Protein AF-A0A0F9L3Y3-F1 (afdb_monomer)

Mean predicted aligned error: 7.27 Å

Secondary structure (DSSP, 8-state):
-----EEE-TTT--EEESSTTTEEE-TTSGGGEEEEEHHHHHHHHHHHHHH-HHHHHHHHHHHHHH-HHHHHHHHHHHHHHHTT------HHHHHHHHHSPPTTT--S---SEEESSTTS-S-GGGEEE--HHHHHHHTTS-HHHHHHHHHHHHHHHHHTTTS---------

Foldseek 3Di:
DDDFDWAQAPPPRDIDGPDVQWFPAQCPDDVRTDSHTPVVVVVVVVVVCVVCVPVVVVVVVVCCVVCVLVVVLVVLVVVCVVVVADDPDDSVLVVVQQQPAAPQPRNRGLNDWAFQDPVHHPDSVRTHSHHPVLNVQCPNPHNVVSVVVSVVVVVVVVVVVVPDDPPPPPDD

Nearest PDB structures (foldseek):
  3ldy-assembly1_A  TM=4.778E-01  e=3.785E-04  Aquipseudomonas alcaligenes
  4kc9-assembly1_A  TM=1.463E-01  e=2.864E+00  Homo sapiens

Structure (mmCIF, N/CA/C/O backbone):
data_AF-A0A0F9L3Y3-F1
#
_entry.id   AF-A0A0F9L3Y3-F1
#
loop_
_atom_site.group_PDB
_atom_site.id
_atom_site.type_symbol
_atom_site.label_atom_id
_atom_site.label_alt_id
_atom_site.label_comp_id
_atom_site.label_asym_id
_atom_site.label_entity_id
_atom_site.label_seq_id
_atom_site.pdbx_PDB_ins_code
_atom_site.Cartn_x
_atom_site.Cartn_y
_atom_site.Cartn_z
_atom_site.occupancy
_atom_site.B_iso_or_equiv
_atom_site.auth_seq_id
_atom_site.auth_comp_id
_atom_site.auth_asym_id
_atom_site.auth_atom_id
_atom_site.pdbx_PDB_model_num
ATOM 1 N N . MET A 1 1 ? 6.472 -8.543 -50.561 1.00 49.50 1 MET A N 1
ATOM 2 C CA . MET A 1 1 ? 6.814 -8.784 -49.138 1.00 49.50 1 MET A CA 1
ATOM 3 C C . MET A 1 1 ? 7.708 -7.651 -48.642 1.00 49.50 1 MET A C 1
ATOM 5 O O . MET A 1 1 ? 8.741 -7.413 -49.253 1.00 49.50 1 MET A O 1
ATOM 9 N N . SER A 1 2 ? 7.311 -6.908 -47.602 1.00 62.78 2 SER A N 1
ATOM 10 C CA . SER A 1 2 ? 8.123 -5.799 -47.067 1.00 62.78 2 SER A CA 1
ATOM 11 C C . SER A 1 2 ? 9.442 -6.330 -46.489 1.00 62.78 2 SER A C 1
ATOM 13 O O . SER A 1 2 ? 9.427 -7.206 -45.620 1.00 62.78 2 SER A O 1
ATOM 15 N N . LYS A 1 3 ? 10.588 -5.838 -46.982 1.00 71.00 3 LYS A N 1
ATOM 16 C CA . LYS A 1 3 ? 11.909 -6.180 -46.431 1.00 71.00 3 LYS A CA 1
ATOM 17 C C . LYS A 1 3 ? 11.981 -5.671 -44.992 1.00 71.00 3 LYS A C 1
ATOM 19 O O . LYS A 1 3 ? 12.081 -4.471 -44.746 1.00 71.00 3 LYS A O 1
ATOM 24 N N . LYS A 1 4 ? 11.950 -6.593 -44.030 1.00 82.31 4 LYS A N 1
ATOM 25 C CA . LYS A 1 4 ? 12.140 -6.275 -42.613 1.00 82.31 4 LYS A CA 1
ATOM 26 C C . LYS A 1 4 ? 13.536 -5.694 -42.397 1.00 82.31 4 LYS A C 1
ATOM 28 O O . LYS A 1 4 ? 14.537 -6.347 -42.686 1.00 82.31 4 LYS A O 1
ATOM 33 N N . ILE A 1 5 ? 13.603 -4.479 -41.860 1.00 91.06 5 ILE A N 1
ATOM 34 C CA . ILE A 1 5 ? 14.868 -3.832 -41.500 1.00 91.06 5 ILE A CA 1
ATOM 35 C C . ILE A 1 5 ? 15.505 -4.620 -40.346 1.00 91.06 5 ILE A C 1
ATOM 37 O O . ILE A 1 5 ? 14.829 -4.989 -39.383 1.00 91.06 5 ILE A O 1
ATOM 41 N N . THR A 1 6 ? 16.809 -4.887 -40.420 1.00 94.88 6 THR A N 1
ATOM 42 C CA . THR A 1 6 ? 17.548 -5.645 -39.398 1.00 94.88 6 THR A CA 1
ATOM 43 C C . THR A 1 6 ? 18.721 -4.846 -38.837 1.00 94.88 6 THR A C 1
ATOM 45 O O . THR A 1 6 ? 19.159 -3.846 -39.407 1.00 94.88 6 THR A O 1
ATOM 48 N N . ARG A 1 7 ? 19.220 -5.259 -37.668 1.00 94.00 7 ARG A N 1
ATOM 49 C CA . ARG A 1 7 ? 20.398 -4.669 -37.023 1.00 94.00 7 ARG A CA 1
ATOM 50 C C . ARG A 1 7 ? 21.211 -5.731 -36.292 1.00 94.00 7 ARG A C 1
ATOM 52 O O . ARG A 1 7 ? 20.662 -6.550 -35.553 1.00 94.00 7 ARG A O 1
ATOM 59 N N . LYS A 1 8 ? 22.537 -5.661 -36.428 1.00 96.94 8 LYS A N 1
ATOM 60 C CA . LYS A 1 8 ? 23.486 -6.422 -35.606 1.00 96.94 8 LYS A CA 1
ATOM 61 C C . LYS A 1 8 ? 23.581 -5.797 -34.215 1.00 96.94 8 LYS A C 1
ATOM 63 O O . LYS A 1 8 ? 23.936 -4.630 -34.076 1.00 96.94 8 LYS A O 1
ATOM 68 N N . CYS A 1 9 ? 23.264 -6.564 -33.176 1.00 97.25 9 CYS A N 1
ATOM 69 C CA . CYS A 1 9 ? 23.408 -6.112 -31.794 1.00 97.25 9 CYS A CA 1
ATOM 70 C C . CYS A 1 9 ? 24.878 -5.784 -31.485 1.00 97.25 9 CYS A C 1
ATOM 72 O O . CYS A 1 9 ? 25.740 -6.654 -31.612 1.00 97.25 9 CYS A O 1
ATOM 74 N N . SER A 1 10 ? 25.171 -4.578 -30.991 1.00 96.56 10 SER A N 1
ATOM 75 C CA . SER A 1 10 ? 26.551 -4.163 -30.687 1.00 96.56 10 SER A CA 1
ATOM 76 C C . SER A 1 10 ? 27.231 -4.988 -29.584 1.00 96.56 10 SER A C 1
ATOM 78 O O . SER A 1 10 ? 28.459 -5.023 -29.534 1.00 96.56 10 SER A O 1
ATOM 80 N N . ARG A 1 11 ? 26.457 -5.695 -28.744 1.00 96.25 11 ARG A N 1
ATOM 81 C CA . ARG A 1 11 ? 26.949 -6.548 -27.646 1.00 96.25 11 ARG A CA 1
ATOM 82 C C . ARG A 1 11 ? 27.101 -8.016 -28.038 1.00 96.25 11 ARG A C 1
ATOM 84 O O . ARG A 1 11 ? 28.217 -8.496 -28.134 1.00 96.25 11 ARG A O 1
ATOM 91 N N . CYS A 1 12 ? 25.996 -8.725 -28.284 1.00 97.12 12 CYS A N 1
ATOM 92 C CA . CYS A 1 12 ? 26.043 -10.159 -28.607 1.00 97.12 12 CYS A CA 1
ATOM 93 C C . CYS A 1 12 ? 26.344 -10.464 -30.077 1.00 97.12 12 CYS A C 1
ATOM 95 O O . CYS A 1 12 ? 26.390 -11.628 -30.441 1.00 97.12 12 CYS A O 1
ATOM 97 N N . LYS A 1 13 ? 26.478 -9.442 -30.931 1.00 97.44 13 LYS A N 1
ATOM 98 C CA . LYS A 1 13 ? 26.806 -9.569 -32.360 1.00 97.44 13 LYS A CA 1
ATOM 99 C C . LYS A 1 13 ? 25.793 -10.358 -33.212 1.00 97.44 13 LYS A C 1
ATOM 101 O O . LYS A 1 13 ? 26.009 -10.496 -34.407 1.00 97.44 13 LYS A O 1
ATOM 106 N N . ILE A 1 14 ? 24.655 -10.772 -32.650 1.00 97.50 14 ILE A N 1
ATOM 107 C CA . ILE A 1 14 ? 23.549 -11.425 -33.371 1.00 97.50 14 ILE A CA 1
ATOM 108 C C . ILE A 1 14 ? 22.720 -10.382 -34.140 1.00 97.50 14 ILE A C 1
ATOM 110 O O . ILE A 1 14 ? 22.376 -9.330 -33.583 1.00 97.50 14 ILE A O 1
ATOM 114 N N . VAL A 1 15 ? 22.372 -10.686 -35.395 1.00 97.25 15 VAL A N 1
ATOM 115 C CA . VAL A 1 15 ? 21.460 -9.892 -36.238 1.00 97.25 15 VAL A CA 1
ATOM 116 C C . VAL A 1 15 ? 20.010 -10.178 -35.850 1.00 97.25 15 VAL A C 1
ATOM 118 O O . VAL A 1 15 ? 19.616 -11.331 -35.705 1.00 97.25 15 VAL A O 1
ATOM 121 N N . LYS A 1 16 ? 19.216 -9.127 -35.633 1.00 95.94 16 LYS A N 1
ATOM 122 C CA . LYS A 1 16 ? 17.800 -9.224 -35.244 1.00 95.94 16 LYS A CA 1
ATOM 123 C C . LYS A 1 16 ? 16.963 -8.210 -36.014 1.00 95.94 16 LYS A C 1
ATOM 125 O O . LYS A 1 16 ? 17.473 -7.163 -36.408 1.00 95.94 16 LYS A O 1
ATOM 130 N N . GLU A 1 17 ? 15.673 -8.496 -36.168 1.00 96.38 17 GLU A N 1
ATOM 131 C CA . GLU A 1 17 ? 14.695 -7.545 -36.710 1.00 96.38 17 GLU A CA 1
ATOM 132 C C . GLU A 1 17 ? 14.691 -6.255 -35.876 1.00 96.38 17 GLU A C 1
ATOM 134 O O . GLU A 1 17 ? 14.622 -6.307 -34.640 1.00 96.38 17 GLU A O 1
ATOM 139 N N . LEU A 1 18 ? 14.783 -5.106 -36.549 1.00 94.94 18 LEU A N 1
ATOM 140 C CA . LEU A 1 18 ? 14.829 -3.786 -35.934 1.00 94.94 18 LEU A CA 1
ATOM 141 C C . LEU A 1 18 ? 13.420 -3.345 -35.525 1.00 94.94 18 LEU A C 1
ATOM 143 O O . LEU A 1 18 ? 12.757 -2.577 -36.212 1.00 94.94 18 LEU A O 1
ATOM 147 N N . CYS A 1 19 ? 12.958 -3.861 -34.389 1.00 94.44 19 CYS A N 1
ATOM 148 C CA . CYS A 1 19 ? 11.638 -3.560 -33.851 1.00 94.44 19 CYS A CA 1
ATOM 149 C C . CYS A 1 19 ? 11.644 -3.473 -32.320 1.00 94.44 19 CYS A C 1
ATOM 151 O O . CYS A 1 19 ? 12.571 -3.938 -31.643 1.00 94.44 19 CYS A O 1
ATOM 153 N N . ALA A 1 20 ? 10.554 -2.944 -31.758 1.00 94.31 20 ALA A N 1
ATOM 154 C CA . ALA A 1 20 ? 10.379 -2.791 -30.315 1.00 94.31 20 ALA A CA 1
ATOM 155 C C . ALA A 1 20 ? 10.399 -4.126 -29.549 1.00 94.31 20 ALA A C 1
ATOM 157 O O . ALA A 1 20 ? 10.624 -4.131 -28.340 1.00 94.31 20 ALA A O 1
ATOM 158 N N . LYS A 1 21 ? 10.206 -5.276 -30.210 1.00 95.50 21 LYS A N 1
ATOM 159 C CA . LYS A 1 21 ? 10.364 -6.592 -29.567 1.00 95.50 21 LYS A CA 1
ATOM 160 C C . LYS A 1 21 ? 11.834 -6.887 -29.240 1.00 95.50 21 LYS A C 1
ATOM 162 O O . LYS A 1 21 ? 12.132 -7.404 -28.165 1.00 95.50 21 LYS A O 1
ATOM 167 N N . ASN A 1 22 ? 12.757 -6.493 -30.119 1.00 96.75 22 ASN A N 1
ATOM 168 C CA . ASN A 1 22 ? 14.177 -6.838 -30.021 1.00 96.75 22 ASN A CA 1
ATOM 169 C C . ASN A 1 22 ? 15.054 -5.716 -29.462 1.00 96.75 22 ASN A C 1
ATOM 171 O O . ASN A 1 22 ? 16.048 -6.010 -28.792 1.00 96.75 22 ASN A O 1
ATOM 175 N N . PHE A 1 23 ? 14.700 -4.455 -29.702 1.00 97.06 23 PHE A N 1
ATOM 176 C CA . PHE A 1 23 ? 15.489 -3.279 -29.335 1.00 97.06 23 PHE A CA 1
ATOM 177 C C . PHE A 1 23 ? 14.643 -2.292 -28.526 1.00 97.06 23 PHE A C 1
ATOM 179 O O . PHE A 1 23 ? 13.429 -2.198 -28.700 1.00 97.06 23 PHE A O 1
ATOM 186 N N . SER A 1 24 ? 15.275 -1.577 -27.596 1.00 96.25 24 SER A N 1
ATOM 187 C CA . SER A 1 24 ? 14.616 -0.477 -26.885 1.00 96.25 24 SER A CA 1
ATOM 188 C C . SER A 1 24 ? 14.485 0.730 -27.807 1.00 96.25 24 SER A C 1
ATOM 190 O O . SER A 1 24 ? 15.399 0.994 -28.590 1.00 96.25 24 SER A O 1
ATOM 192 N N . GLN A 1 25 ? 13.366 1.446 -27.705 1.00 95.38 25 GLN A N 1
ATOM 193 C CA . GLN A 1 25 ? 13.177 2.710 -28.409 1.00 95.38 25 GLN A CA 1
ATOM 194 C C . GLN A 1 25 ? 14.138 3.760 -27.856 1.00 95.38 25 GLN A C 1
ATOM 196 O O . GLN A 1 25 ? 14.337 3.857 -26.646 1.00 95.38 25 GLN A O 1
ATOM 201 N N . ASP A 1 26 ? 14.734 4.517 -28.763 1.00 94.19 26 ASP A N 1
ATOM 202 C CA . ASP A 1 26 ? 15.650 5.610 -28.476 1.00 94.19 26 ASP A CA 1
ATOM 203 C C . ASP A 1 26 ? 15.520 6.629 -29.613 1.00 94.19 26 ASP A C 1
ATOM 205 O O . ASP A 1 26 ? 16.135 6.480 -30.671 1.00 94.19 26 ASP A O 1
ATOM 209 N N . LYS A 1 27 ? 14.636 7.616 -29.418 1.00 92.44 27 LYS A N 1
ATOM 210 C CA . LYS A 1 27 ? 14.246 8.586 -30.455 1.00 92.44 27 LYS A CA 1
ATOM 211 C C . LYS A 1 27 ? 15.420 9.446 -30.936 1.00 92.44 27 LYS A C 1
ATOM 213 O O . LYS A 1 27 ? 15.378 9.919 -32.062 1.00 92.44 27 LYS A O 1
ATOM 218 N N . GLY A 1 28 ? 16.460 9.606 -30.115 1.00 93.44 28 GLY A N 1
ATOM 219 C CA . GLY A 1 28 ? 17.662 10.360 -30.474 1.00 93.44 28 GLY A CA 1
ATOM 220 C C . GLY A 1 28 ? 18.628 9.592 -31.379 1.00 93.44 28 GLY A C 1
ATOM 221 O O . GLY A 1 28 ? 19.632 10.148 -31.811 1.00 93.44 28 GLY A O 1
ATOM 222 N N . ARG A 1 29 ? 18.370 8.309 -31.667 1.00 90.00 29 ARG A N 1
ATOM 223 C CA . ARG A 1 29 ? 19.248 7.479 -32.503 1.00 90.00 29 ARG A CA 1
ATOM 224 C C . ARG A 1 29 ? 18.704 7.272 -33.904 1.00 90.00 29 ARG A C 1
ATOM 226 O O . ARG A 1 29 ? 17.498 7.266 -34.141 1.00 90.00 29 ARG A O 1
ATOM 233 N N . LYS A 1 30 ? 19.617 6.941 -34.823 1.00 86.31 30 LYS A N 1
ATOM 234 C CA . LYS A 1 30 ? 19.280 6.489 -36.176 1.00 86.31 30 LYS A CA 1
ATOM 235 C C . LYS A 1 30 ? 18.277 5.328 -36.112 1.00 86.31 30 LYS A C 1
ATOM 237 O O . LYS A 1 30 ? 18.545 4.298 -35.475 1.00 86.31 30 LYS A O 1
ATOM 242 N N . PHE A 1 31 ? 17.144 5.501 -36.793 1.00 88.81 31 PHE A N 1
ATOM 243 C CA . PHE A 1 31 ? 15.986 4.595 -36.810 1.00 88.81 31 PHE A CA 1
ATOM 244 C C . PHE A 1 31 ? 15.210 4.466 -35.484 1.00 88.81 31 PHE A C 1
ATOM 246 O O . PHE A 1 31 ? 14.408 3.549 -35.351 1.00 88.81 31 PHE A O 1
ATOM 253 N N . GLY A 1 32 ? 15.433 5.332 -34.491 1.00 94.31 32 GLY A N 1
ATOM 254 C CA . GLY A 1 32 ? 14.624 5.368 -33.266 1.00 94.31 32 GLY A CA 1
ATOM 255 C C . GLY A 1 32 ? 14.835 4.192 -32.302 1.00 94.31 32 GLY A C 1
ATOM 256 O O . GLY A 1 32 ? 13.992 3.952 -31.436 1.00 94.31 32 GLY A O 1
ATOM 257 N N . PHE A 1 33 ? 15.930 3.436 -32.439 1.00 96.38 33 PHE A N 1
ATOM 258 C CA . PHE A 1 33 ? 16.219 2.248 -31.627 1.00 96.38 33 PHE A CA 1
ATOM 259 C 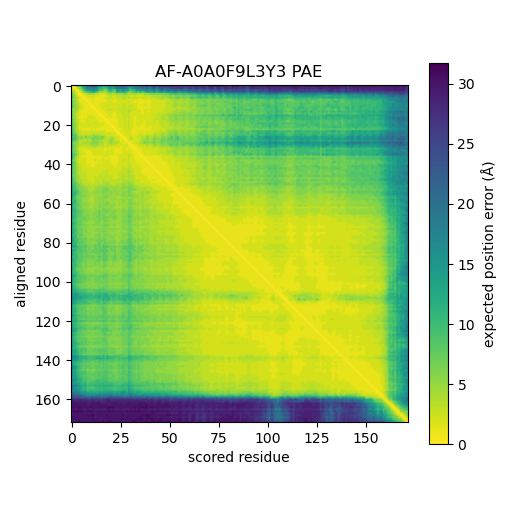C . PHE A 1 33 ? 17.668 2.211 -31.125 1.00 96.38 33 PHE A C 1
ATOM 261 O O . PHE A 1 33 ? 18.595 2.673 -31.797 1.00 96.38 33 PHE A O 1
ATOM 268 N N . ALA A 1 34 ? 17.882 1.560 -29.979 1.00 95.81 34 ALA A N 1
ATOM 269 C CA . ALA A 1 34 ? 19.200 1.291 -29.401 1.00 95.81 34 ALA A CA 1
ATOM 270 C C . ALA A 1 34 ? 20.081 0.376 -30.282 1.00 95.81 34 ALA A C 1
ATOM 272 O O . ALA A 1 34 ? 19.586 -0.434 -31.069 1.00 95.81 34 ALA A O 1
ATOM 273 N N . TYR A 1 35 ? 21.409 0.457 -30.129 1.00 95.75 35 TYR A N 1
ATOM 274 C CA . TYR A 1 35 ? 22.352 -0.389 -30.887 1.00 95.75 35 TYR A CA 1
ATOM 275 C C . TYR A 1 35 ? 22.476 -1.826 -30.358 1.00 95.75 35 TYR A C 1
ATOM 277 O O . TYR A 1 35 ? 22.900 -2.720 -31.089 1.00 95.75 35 TYR A O 1
ATOM 285 N N . TRP A 1 36 ? 22.096 -2.081 -29.104 1.00 96.88 36 TRP A N 1
ATOM 286 C CA . TRP A 1 36 ? 22.073 -3.424 -28.524 1.00 96.88 36 TRP A CA 1
ATOM 287 C C . TRP A 1 36 ? 20.648 -3.918 -28.284 1.00 96.88 36 TRP A C 1
ATOM 289 O O . TRP A 1 36 ? 19.713 -3.143 -28.085 1.00 96.88 36 TRP A O 1
ATOM 299 N N . CYS A 1 37 ? 20.482 -5.237 -28.27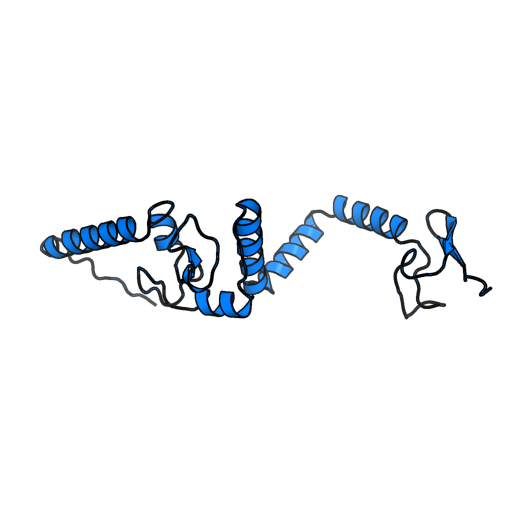4 1.00 97.38 37 CYS A N 1
ATOM 300 C CA . CYS A 1 37 ? 19.183 -5.863 -28.070 1.00 97.38 37 CYS A CA 1
ATOM 301 C C . CYS A 1 37 ? 18.736 -5.841 -26.596 1.00 97.38 37 CYS A C 1
ATOM 303 O O . CYS A 1 37 ? 19.557 -5.778 -25.674 1.00 97.38 37 CYS A O 1
ATOM 305 N N . LYS A 1 38 ? 17.425 -5.975 -26.368 1.00 97.38 38 LYS A N 1
ATOM 306 C CA . LYS A 1 38 ? 16.796 -6.040 -25.040 1.00 97.38 38 LYS A CA 1
ATOM 307 C C . LYS A 1 38 ? 17.393 -7.122 -24.127 1.00 97.38 38 LYS A C 1
ATOM 309 O O . LYS A 1 38 ? 17.653 -6.796 -22.973 1.00 97.38 38 LYS A O 1
ATOM 314 N N . PRO A 1 39 ? 17.671 -8.363 -24.582 1.00 97.50 39 PRO A N 1
ATOM 315 C CA . PRO A 1 39 ? 18.371 -9.351 -23.754 1.00 97.50 39 PRO A CA 1
ATOM 316 C C . PRO A 1 39 ? 19.725 -8.859 -23.223 1.00 97.50 39 PRO A C 1
ATOM 318 O O . PRO A 1 39 ? 20.002 -8.973 -22.031 1.00 97.50 39 PRO A O 1
ATOM 321 N N . CYS A 1 40 ? 20.545 -8.239 -24.078 1.00 97.88 40 CYS A N 1
ATOM 322 C CA . CYS A 1 40 ? 21.831 -7.683 -23.660 1.00 97.88 40 CYS A CA 1
ATOM 323 C C . CYS A 1 40 ? 21.674 -6.481 -22.723 1.00 97.88 40 CYS A C 1
ATOM 325 O O . CYS A 1 40 ? 22.511 -6.289 -21.841 1.00 97.88 40 CYS A O 1
ATOM 327 N N . ALA A 1 41 ? 20.631 -5.668 -22.908 1.00 96.38 41 ALA A N 1
ATOM 328 C CA . ALA A 1 41 ? 20.300 -4.588 -21.985 1.00 96.38 41 ALA A CA 1
ATOM 329 C C . ALA A 1 41 ? 19.907 -5.148 -20.608 1.00 96.38 41 ALA A C 1
ATOM 331 O O . ALA A 1 41 ? 20.470 -4.729 -19.604 1.00 96.38 41 ALA A O 1
ATOM 332 N N . ARG A 1 42 ? 19.031 -6.163 -20.562 1.00 96.62 42 ARG A N 1
ATOM 333 C CA . ARG A 1 42 ? 18.620 -6.842 -19.322 1.00 96.62 42 ARG A CA 1
ATOM 334 C C . ARG A 1 42 ? 19.810 -7.432 -18.565 1.00 96.62 42 ARG A C 1
ATOM 336 O O . ARG A 1 42 ? 19.936 -7.172 -17.375 1.00 96.62 42 ARG A O 1
ATOM 343 N N . LYS A 1 43 ? 20.705 -8.158 -19.250 1.00 97.31 43 LYS A N 1
ATOM 344 C CA . LYS A 1 43 ? 21.907 -8.746 -18.626 1.00 97.31 43 LYS A CA 1
ATOM 345 C C . LYS A 1 43 ? 22.806 -7.677 -17.998 1.00 97.31 43 LYS A C 1
ATOM 347 O O . LYS A 1 43 ? 23.247 -7.842 -16.868 1.00 97.31 43 LYS A O 1
ATOM 352 N N . ALA A 1 44 ? 23.055 -6.575 -18.706 1.00 96.25 44 ALA A N 1
ATOM 353 C CA . ALA A 1 44 ? 23.885 -5.500 -18.165 1.00 96.25 44 ALA A CA 1
ATOM 354 C C . ALA A 1 44 ? 23.203 -4.731 -17.033 1.00 96.25 44 ALA A C 1
ATOM 356 O O . ALA A 1 44 ? 23.865 -4.420 -16.053 1.00 96.25 44 ALA A O 1
ATOM 357 N N . ASN A 1 45 ? 21.898 -4.465 -17.139 1.00 94.81 45 ASN A N 1
ATOM 358 C CA . ASN A 1 45 ? 21.146 -3.820 -16.065 1.00 94.81 45 ASN A CA 1
ATOM 359 C C . ASN A 1 45 ? 21.155 -4.687 -14.806 1.00 94.81 45 ASN A C 1
ATOM 361 O O . ASN A 1 45 ? 21.389 -4.161 -13.728 1.00 94.81 45 ASN A O 1
ATOM 365 N N . LYS A 1 46 ? 20.974 -6.009 -14.944 1.00 96.00 46 LYS A N 1
ATOM 366 C CA . LYS A 1 46 ? 21.103 -6.945 -13.824 1.00 96.00 46 LYS A CA 1
ATOM 367 C C . LYS A 1 46 ? 22.505 -6.896 -13.215 1.00 96.00 46 LYS A C 1
ATOM 369 O O . LYS A 1 46 ? 22.606 -6.683 -12.018 1.00 96.00 46 LYS A O 1
ATOM 374 N N . LYS A 1 47 ? 23.565 -6.987 -14.029 1.00 97.00 47 LYS A N 1
ATOM 375 C CA . LYS A 1 47 ? 24.951 -6.870 -13.541 1.00 97.00 47 LYS A CA 1
ATOM 376 C C . LYS A 1 47 ? 25.183 -5.557 -12.785 1.00 97.00 47 LYS A C 1
ATOM 378 O O . LYS A 1 47 ? 25.787 -5.561 -11.723 1.00 97.00 47 LYS A O 1
ATOM 383 N N . TRP A 1 48 ? 24.691 -4.436 -13.313 1.00 96.25 48 TRP A N 1
ATOM 384 C CA . TRP A 1 48 ? 24.782 -3.149 -12.627 1.00 96.25 48 TRP A CA 1
ATOM 385 C C . TRP A 1 48 ? 24.016 -3.172 -11.301 1.00 96.25 48 TRP A C 1
ATOM 387 O O . TRP A 1 48 ? 24.546 -2.734 -10.290 1.00 96.25 48 TRP A O 1
ATOM 397 N N . THR A 1 49 ? 22.799 -3.719 -11.282 1.00 94.94 49 THR A N 1
ATOM 398 C CA . THR A 1 49 ? 21.997 -3.836 -10.061 1.00 94.94 49 THR A CA 1
ATOM 399 C C . THR A 1 49 ? 22.687 -4.684 -8.996 1.00 94.94 49 THR A C 1
ATOM 401 O O . THR A 1 49 ? 22.773 -4.235 -7.855 1.00 94.94 49 THR A O 1
ATOM 404 N N . ASP A 1 50 ? 23.209 -5.850 -9.377 1.00 95.50 50 ASP A N 1
ATOM 405 C CA . ASP A 1 50 ? 23.905 -6.777 -8.481 1.00 95.50 50 ASP A CA 1
ATOM 406 C C . ASP A 1 50 ? 25.186 -6.135 -7.910 1.00 95.50 50 ASP A C 1
ATOM 408 O O . ASP A 1 50 ? 25.472 -6.274 -6.726 1.00 95.50 50 ASP A O 1
ATOM 412 N N . ASN A 1 51 ? 25.903 -5.349 -8.721 1.00 97.50 51 ASN A N 1
ATOM 413 C CA . ASN A 1 51 ? 27.131 -4.662 -8.311 1.00 97.50 51 ASN A CA 1
ATOM 414 C C . ASN A 1 51 ? 26.899 -3.341 -7.549 1.00 97.50 51 ASN A C 1
ATOM 416 O O . ASN A 1 51 ? 27.862 -2.755 -7.070 1.00 97.50 51 ASN A O 1
ATOM 420 N N . ASN A 1 52 ? 25.665 -2.824 -7.476 1.00 97.00 52 ASN A N 1
ATOM 421 C CA . ASN A 1 52 ? 25.363 -1.518 -6.863 1.00 97.00 52 ASN A CA 1
ATOM 422 C C . ASN A 1 52 ? 24.177 -1.602 -5.877 1.00 97.00 52 ASN A C 1
ATOM 424 O O . ASN A 1 52 ? 23.176 -0.887 -6.041 1.00 97.00 52 ASN A O 1
ATOM 428 N N . PRO A 1 53 ? 24.227 -2.481 -4.859 1.00 96.00 53 PRO A N 1
ATOM 429 C CA . PRO A 1 53 ? 23.109 -2.683 -3.936 1.00 96.00 53 PRO A CA 1
ATOM 430 C C . PRO A 1 53 ? 22.753 -1.407 -3.160 1.00 96.00 53 PRO A C 1
ATOM 432 O O . PRO A 1 53 ? 21.571 -1.082 -3.010 1.00 96.00 53 PRO A O 1
ATOM 435 N N . GLU A 1 54 ? 23.752 -0.630 -2.741 1.00 97.12 54 GLU A N 1
ATOM 436 C CA . GLU A 1 54 ? 23.552 0.608 -1.984 1.00 97.12 54 GLU A CA 1
ATOM 437 C C . GLU A 1 54 ? 22.833 1.681 -2.799 1.00 97.12 54 GLU A C 1
ATOM 439 O O . GLU A 1 54 ? 21.833 2.238 -2.343 1.00 97.12 54 GLU A O 1
ATOM 444 N N . SER A 1 55 ? 23.255 1.921 -4.044 1.00 95.75 55 SER A N 1
ATOM 445 C CA . SER A 1 55 ? 22.592 2.886 -4.929 1.00 95.75 55 SER A CA 1
ATOM 446 C C . SER A 1 55 ? 21.136 2.496 -5.194 1.00 95.75 55 SER A C 1
ATOM 448 O O . SER A 1 55 ? 20.247 3.352 -5.236 1.00 95.75 55 SER A O 1
ATOM 450 N N . ASN A 1 56 ? 20.860 1.195 -5.329 1.00 93.69 56 ASN A N 1
ATOM 451 C CA . ASN A 1 56 ? 19.498 0.691 -5.485 1.00 93.69 56 ASN A CA 1
ATOM 452 C C . ASN A 1 56 ? 18.655 0.906 -4.227 1.00 93.69 56 ASN A C 1
ATOM 454 O O . ASN A 1 56 ? 17.515 1.373 -4.339 1.00 93.69 56 ASN A O 1
ATOM 458 N N . ARG A 1 57 ? 19.214 0.629 -3.045 1.00 95.62 57 ARG A N 1
ATOM 459 C CA . ARG A 1 57 ? 18.561 0.887 -1.756 1.00 95.62 57 ARG A CA 1
ATOM 460 C C . ARG A 1 57 ? 18.281 2.376 -1.572 1.00 95.62 57 ARG A C 1
ATOM 462 O O . ARG A 1 57 ? 17.147 2.741 -1.272 1.00 95.62 57 ARG A O 1
ATOM 469 N N . ALA A 1 58 ? 19.258 3.238 -1.835 1.00 97.12 58 ALA A N 1
ATOM 470 C CA . ALA A 1 58 ? 19.111 4.689 -1.753 1.00 97.12 58 ALA A CA 1
ATOM 471 C C . ALA A 1 58 ? 18.014 5.205 -2.698 1.00 97.12 58 ALA A C 1
ATOM 473 O O . ALA A 1 58 ? 17.175 6.020 -2.306 1.00 97.12 58 ALA A O 1
ATOM 474 N N . ARG A 1 59 ? 17.955 4.685 -3.930 1.00 95.81 59 ARG A N 1
ATOM 475 C CA . ARG A 1 59 ? 16.882 4.999 -4.883 1.00 95.81 59 ARG A CA 1
ATOM 476 C C . ARG A 1 59 ? 15.511 4.551 -4.374 1.00 95.81 59 ARG A C 1
ATOM 478 O O . ARG A 1 59 ? 14.553 5.316 -4.486 1.00 95.81 59 ARG A O 1
ATOM 485 N N . ALA A 1 60 ? 15.404 3.347 -3.812 1.00 94.81 60 ALA A N 1
ATOM 486 C CA . ALA A 1 60 ? 14.152 2.832 -3.258 1.00 94.81 60 ALA A CA 1
ATOM 487 C C . ALA A 1 60 ? 13.670 3.664 -2.057 1.00 94.81 60 ALA A C 1
ATOM 489 O O . ALA A 1 60 ? 12.499 4.047 -2.004 1.00 94.81 60 ALA A O 1
ATOM 490 N N . LEU A 1 61 ? 14.577 4.017 -1.143 1.00 96.19 61 LEU A N 1
ATOM 491 C CA . LEU A 1 61 ? 14.291 4.888 -0.000 1.00 96.19 61 LEU A CA 1
ATOM 492 C C . LEU A 1 61 ? 13.825 6.276 -0.453 1.00 96.19 61 LEU A C 1
ATOM 494 O O . LEU A 1 61 ? 12.815 6.778 0.039 1.00 96.19 61 LEU A O 1
ATOM 498 N N . ARG A 1 62 ? 14.497 6.867 -1.447 1.00 97.56 62 ARG A N 1
ATOM 499 C CA . ARG A 1 62 ? 14.096 8.151 -2.041 1.00 97.56 62 ARG A CA 1
ATOM 500 C C . ARG A 1 62 ? 12.703 8.077 -2.661 1.00 97.56 62 ARG A C 1
ATOM 502 O O . ARG A 1 62 ? 11.896 8.978 -2.453 1.00 97.56 62 ARG A O 1
ATOM 509 N N . TRP A 1 63 ? 12.398 7.001 -3.388 1.00 97.62 63 TRP A N 1
ATOM 510 C CA . TRP A 1 63 ? 11.066 6.800 -3.958 1.00 97.62 63 TRP A CA 1
ATOM 511 C C . TRP A 1 63 ? 9.995 6.703 -2.868 1.00 97.62 63 TRP A C 1
ATOM 513 O O . TRP A 1 63 ? 8.976 7.382 -2.982 1.00 97.62 63 TRP A O 1
ATOM 523 N N . LYS A 1 64 ? 10.247 5.923 -1.804 1.00 97.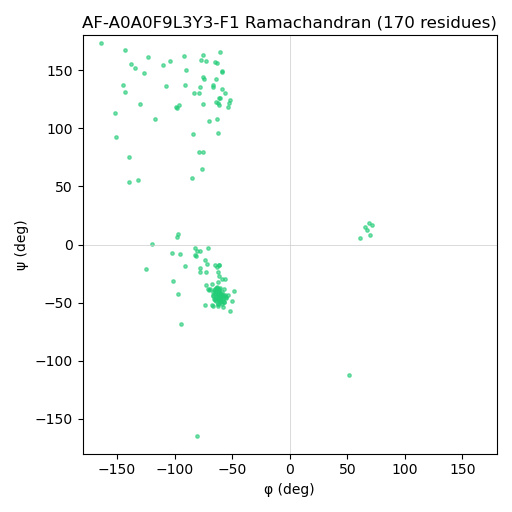06 64 LYS A N 1
ATOM 524 C CA . LYS A 1 64 ? 9.352 5.793 -0.643 1.00 97.06 64 LYS A CA 1
ATOM 525 C C . LYS A 1 64 ? 9.088 7.151 0.007 1.00 97.06 64 LYS A C 1
ATOM 527 O O . LYS A 1 64 ? 7.929 7.507 0.195 1.00 97.06 64 LYS A O 1
ATOM 532 N N . ARG A 1 65 ? 10.147 7.919 0.284 1.00 97.06 65 ARG A N 1
ATOM 533 C CA . ARG A 1 65 ? 10.055 9.257 0.889 1.00 97.06 65 ARG A CA 1
ATOM 534 C C . ARG A 1 65 ? 9.230 10.222 0.040 1.00 97.06 65 ARG A C 1
ATOM 536 O O . ARG A 1 65 ? 8.396 10.935 0.576 1.00 97.06 65 ARG A O 1
ATOM 543 N N . ASN A 1 66 ? 9.429 10.213 -1.276 1.00 98.00 66 ASN A N 1
ATOM 544 C CA . ASN A 1 66 ? 8.735 11.124 -2.189 1.00 98.00 66 ASN A CA 1
ATOM 545 C C . ASN A 1 66 ? 7.316 10.649 -2.562 1.00 98.00 66 ASN A C 1
ATOM 547 O O . ASN A 1 66 ? 6.587 11.373 -3.231 1.00 98.00 66 ASN A O 1
ATOM 551 N N . ASN A 1 67 ? 6.928 9.419 -2.207 1.00 97.88 67 ASN A N 1
ATOM 552 C CA . ASN A 1 67 ? 5.643 8.826 -2.592 1.00 97.88 67 ASN A CA 1
ATOM 553 C C . ASN A 1 67 ? 4.996 8.030 -1.436 1.00 97.88 67 ASN A C 1
ATOM 555 O O . ASN A 1 67 ? 4.646 6.860 -1.634 1.00 97.88 67 ASN A O 1
ATOM 559 N N . PRO A 1 68 ? 4.808 8.620 -0.240 1.00 97.00 68 PRO A N 1
ATOM 560 C CA . PRO A 1 68 ? 4.376 7.884 0.950 1.00 97.00 68 PRO A CA 1
ATOM 561 C C . PRO A 1 68 ? 3.016 7.194 0.763 1.00 97.00 68 PRO A C 1
ATOM 563 O O . PRO A 1 68 ? 2.882 6.009 1.069 1.00 97.00 68 PRO A O 1
ATOM 566 N N . LEU A 1 69 ? 2.034 7.883 0.167 1.00 97.94 69 LEU A N 1
ATOM 567 C CA . LEU A 1 69 ? 0.709 7.319 -0.114 1.00 97.94 69 LEU A CA 1
ATOM 568 C C . LEU A 1 69 ? 0.780 6.124 -1.077 1.00 97.94 69 LEU A C 1
ATOM 570 O O . LEU A 1 69 ? 0.268 5.046 -0.780 1.00 97.94 69 LEU A O 1
ATOM 574 N N . LYS A 1 70 ? 1.457 6.288 -2.223 1.00 98.25 70 LYS A N 1
ATOM 575 C CA . LYS A 1 70 ? 1.599 5.213 -3.224 1.00 98.25 70 LYS A CA 1
ATOM 576 C C . LYS A 1 70 ? 2.362 4.020 -2.658 1.00 98.25 70 LYS A C 1
ATOM 578 O O . LYS A 1 70 ? 2.053 2.884 -3.015 1.00 98.25 70 LYS A O 1
ATOM 583 N N . HIS A 1 71 ? 3.365 4.264 -1.816 1.00 98.00 71 HIS A N 1
ATOM 584 C CA . HIS A 1 71 ? 4.092 3.207 -1.123 1.00 98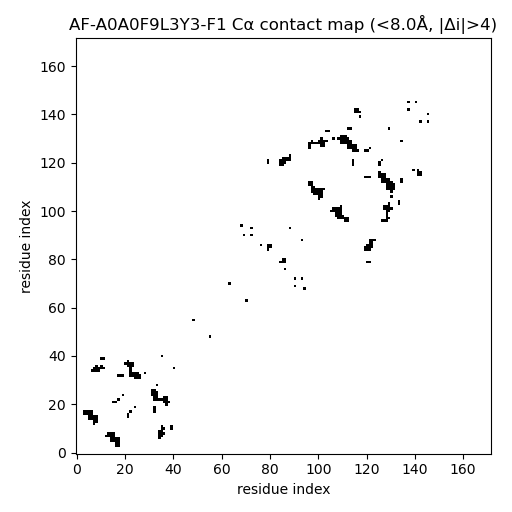.00 71 HIS A CA 1
ATOM 585 C C . HIS A 1 71 ? 3.154 2.417 -0.208 1.00 98.00 71 HIS A C 1
ATOM 587 O O . HIS A 1 71 ? 3.033 1.205 -0.368 1.00 98.00 71 HIS A O 1
ATOM 593 N N . LYS A 1 72 ? 2.424 3.108 0.672 1.00 98.06 72 LYS A N 1
ATOM 594 C CA . LYS A 1 72 ? 1.501 2.489 1.630 1.00 98.06 72 LYS A CA 1
ATOM 595 C C . LYS A 1 72 ? 0.379 1.710 0.944 1.00 98.06 72 LYS A C 1
ATOM 597 O O . LYS A 1 72 ? 0.136 0.554 1.275 1.00 98.06 72 LYS A O 1
ATOM 602 N N . TYR A 1 73 ? -0.237 2.286 -0.087 1.00 98.69 73 TYR A N 1
ATOM 603 C CA . TYR A 1 73 ? -1.234 1.602 -0.915 1.00 98.69 73 TYR A CA 1
ATOM 604 C C . TYR A 1 73 ? -0.682 0.301 -1.526 1.00 98.69 73 TYR A C 1
ATOM 606 O O . TYR A 1 73 ? -1.337 -0.743 -1.497 1.00 98.69 73 TYR A O 1
ATOM 614 N N . LYS A 1 74 ? 0.555 0.330 -2.046 1.00 98.19 74 LYS A N 1
ATOM 615 C CA . LYS A 1 74 ? 1.215 -0.871 -2.581 1.00 98.19 74 LYS A CA 1
ATOM 616 C C . LYS A 1 74 ? 1.482 -1.919 -1.504 1.00 98.19 74 LYS A C 1
ATOM 618 O O . LYS A 1 74 ? 1.329 -3.101 -1.810 1.00 98.19 74 LYS A O 1
ATOM 623 N N . GLU A 1 75 ? 1.859 -1.519 -0.290 1.00 97.81 75 GLU A N 1
ATOM 624 C CA . GLU A 1 75 ? 2.052 -2.435 0.843 1.00 97.81 75 GLU A CA 1
ATOM 625 C C . GLU A 1 75 ? 0.750 -3.158 1.199 1.00 97.81 75 GLU A C 1
ATOM 627 O O . GLU A 1 75 ? 0.745 -4.385 1.306 1.00 97.81 75 GLU A O 1
ATOM 632 N N . TYR A 1 76 ? -0.365 -2.428 1.289 1.00 98.38 76 TYR A N 1
ATOM 633 C CA . TYR A 1 76 ? -1.687 -3.012 1.528 1.00 98.38 76 TYR A CA 1
ATOM 634 C C . TYR A 1 76 ? -2.088 -3.979 0.412 1.00 98.38 76 TYR A C 1
ATOM 636 O O . TYR A 1 76 ? -2.434 -5.129 0.688 1.00 98.38 76 TYR A O 1
ATOM 644 N N . LYS A 1 77 ? -1.950 -3.565 -0.853 1.00 98.50 77 LYS A N 1
ATOM 645 C CA . LYS A 1 77 ? -2.272 -4.411 -2.010 1.00 98.50 77 LYS A CA 1
ATOM 646 C C . LYS A 1 77 ? -1.416 -5.683 -2.064 1.00 98.50 77 LYS A C 1
ATOM 648 O O . LYS A 1 77 ? -1.938 -6.761 -2.343 1.00 98.50 77 LYS A O 1
ATOM 653 N N . HIS A 1 78 ? -0.114 -5.592 -1.770 1.00 98.38 78 HIS A N 1
ATOM 654 C CA . HIS A 1 78 ? 0.762 -6.769 -1.679 1.00 98.38 78 HIS A CA 1
ATOM 655 C C . HIS A 1 78 ? 0.396 -7.671 -0.500 1.00 98.38 78 HIS A C 1
ATOM 657 O O . HIS A 1 78 ? 0.360 -8.891 -0.649 1.00 98.38 78 HIS A O 1
ATOM 663 N N . SER A 1 79 ? 0.126 -7.087 0.668 1.00 97.50 79 SER A N 1
ATOM 664 C CA . SER A 1 79 ? -0.284 -7.823 1.864 1.00 97.50 79 SER A CA 1
ATOM 665 C C . SER A 1 79 ? -1.594 -8.583 1.646 1.00 97.50 79 SER A C 1
ATOM 667 O O . SER A 1 79 ? -1.698 -9.740 2.047 1.00 97.50 79 SER A O 1
ATOM 669 N N . ALA A 1 80 ? -2.571 -7.962 0.982 1.00 98.19 80 ALA A N 1
ATOM 670 C CA . ALA A 1 80 ? -3.825 -8.598 0.595 1.00 98.19 80 ALA A CA 1
ATOM 671 C C . ALA A 1 80 ? -3.577 -9.767 -0.367 1.00 98.19 80 ALA A C 1
ATOM 673 O O . ALA A 1 80 ? -3.977 -10.891 -0.076 1.00 98.19 80 ALA A O 1
ATOM 674 N N . LYS A 1 81 ? -2.808 -9.532 -1.441 1.00 98.50 81 LYS A N 1
ATOM 675 C CA . LYS A 1 81 ? -2.457 -10.566 -2.426 1.00 98.50 81 LYS A CA 1
ATOM 676 C C . LYS A 1 81 ? -1.787 -11.784 -1.785 1.00 98.50 81 LYS A C 1
ATOM 678 O O . LYS A 1 81 ? -2.165 -12.906 -2.095 1.00 98.50 81 LYS A O 1
ATOM 683 N N . ARG A 1 82 ? -0.814 -11.579 -0.887 1.00 98.31 82 ARG A N 1
ATOM 684 C CA . ARG A 1 82 ? -0.122 -12.682 -0.189 1.00 98.31 82 ARG A CA 1
ATOM 685 C C . ARG A 1 82 ? -1.057 -13.534 0.671 1.00 98.31 82 ARG A C 1
ATOM 687 O O . ARG A 1 82 ? -0.760 -14.697 0.889 1.00 98.31 82 ARG A O 1
ATOM 694 N N . ARG A 1 83 ? -2.155 -12.953 1.158 1.00 96.81 83 ARG A N 1
ATOM 695 C CA . ARG A 1 83 ? -3.168 -13.622 1.986 1.00 96.81 83 ARG A CA 1
ATOM 696 C C . ARG A 1 83 ? -4.391 -14.088 1.184 1.00 96.81 83 ARG A C 1
ATOM 698 O O . ARG A 1 83 ? -5.374 -14.486 1.789 1.00 96.81 83 ARG A O 1
ATOM 705 N N . GLY A 1 84 ? -4.373 -13.981 -0.148 1.00 97.94 84 GLY A N 1
ATOM 706 C CA . GLY A 1 84 ? -5.520 -14.344 -0.991 1.00 97.94 84 GLY A CA 1
ATOM 707 C C . GLY A 1 84 ? -6.734 -13.413 -0.858 1.00 97.94 84 GLY A C 1
ATOM 708 O O . GLY A 1 84 ? -7.838 -13.788 -1.230 1.00 97.94 84 GLY A O 1
ATOM 709 N N . LEU A 1 85 ? -6.556 -12.196 -0.338 1.00 98.06 85 LEU A N 1
ATOM 710 C CA . LEU A 1 85 ? -7.648 -11.252 -0.102 1.00 98.06 85 LEU A CA 1
ATOM 711 C C . LEU A 1 85 ? -7.877 -10.345 -1.313 1.00 98.06 85 LEU A C 1
ATOM 713 O O . LEU A 1 85 ? -6.932 -9.775 -1.869 1.00 98.06 85 LEU A O 1
ATOM 717 N N . VAL A 1 86 ? -9.147 -10.128 -1.661 1.00 98.25 86 VAL A N 1
ATOM 718 C CA . VAL A 1 86 ? -9.528 -9.138 -2.676 1.00 98.25 86 VAL A CA 1
ATOM 719 C C . VAL A 1 86 ? -9.162 -7.721 -2.225 1.00 98.25 86 VAL A C 1
ATOM 721 O O . VAL A 1 86 ? -9.276 -7.370 -1.049 1.00 98.25 86 VAL A O 1
ATOM 724 N N . PHE A 1 87 ? -8.715 -6.896 -3.173 1.00 98.62 87 PHE A N 1
ATOM 725 C CA . PHE A 1 87 ? -8.353 -5.495 -2.943 1.00 98.62 87 PHE A CA 1
ATOM 726 C C . PHE A 1 87 ? -8.843 -4.622 -4.114 1.00 98.62 87 PHE A C 1
ATOM 728 O O . PHE A 1 87 ? -8.044 -4.259 -4.983 1.00 98.62 87 PHE A O 1
ATOM 735 N N . PRO A 1 88 ? -10.157 -4.335 -4.196 1.00 98.44 88 PRO A N 1
ATOM 736 C CA . PRO A 1 88 ? -10.739 -3.505 -5.253 1.00 98.44 88 PRO A CA 1
ATOM 737 C C . PRO A 1 88 ? -10.588 -1.994 -5.019 1.00 98.44 88 PRO A C 1
ATOM 739 O O . PRO A 1 88 ? -10.954 -1.214 -5.894 1.00 98.44 88 PRO A O 1
ATOM 742 N N . LEU A 1 89 ? -10.070 -1.559 -3.861 1.00 98.50 89 LEU A N 1
ATOM 743 C CA . LEU A 1 89 ? -9.929 -0.135 -3.551 1.00 98.50 89 LEU A CA 1
ATOM 744 C C . LEU A 1 89 ? -9.057 0.575 -4.592 1.00 98.50 89 LEU A C 1
ATOM 746 O O . LEU A 1 89 ? -7.961 0.114 -4.919 1.00 98.50 89 LEU A O 1
ATOM 750 N N . THR A 1 90 ? -9.512 1.735 -5.063 1.00 98.50 90 THR A N 1
ATOM 751 C CA . THR A 1 90 ? -8.653 2.665 -5.802 1.00 98.50 90 THR A CA 1
ATOM 752 C C . THR A 1 90 ? -7.716 3.381 -4.829 1.00 98.50 90 THR A C 1
ATOM 754 O O . THR A 1 90 ? -7.952 3.409 -3.621 1.00 98.50 90 THR A O 1
ATOM 757 N N . ILE A 1 91 ? -6.642 3.991 -5.339 1.00 98.56 91 ILE A N 1
ATOM 758 C CA . ILE A 1 91 ? -5.731 4.760 -4.479 1.00 98.56 91 ILE A CA 1
ATOM 759 C C . ILE A 1 91 ? -6.427 5.953 -3.811 1.00 98.56 91 ILE A C 1
ATOM 761 O O . ILE A 1 91 ? -6.086 6.266 -2.678 1.00 98.56 91 ILE A O 1
ATOM 765 N N . LYS A 1 92 ? -7.412 6.567 -4.485 1.00 98.56 92 LYS A N 1
ATOM 766 C CA . LYS A 1 92 ? -8.197 7.682 -3.946 1.00 98.56 92 LYS A CA 1
ATOM 767 C C . LYS A 1 92 ? -9.068 7.218 -2.779 1.00 98.56 92 LYS A C 1
ATOM 769 O O . LYS A 1 92 ? -8.915 7.725 -1.685 1.00 98.56 92 LYS A O 1
ATOM 774 N N . VAL A 1 93 ? -9.857 6.157 -2.976 1.00 98.56 93 VAL A N 1
ATOM 775 C CA . VAL A 1 93 ? -10.685 5.580 -1.900 1.00 98.56 93 VAL A CA 1
ATOM 776 C C . VAL A 1 93 ? -9.823 5.135 -0.715 1.00 98.56 93 VAL A C 1
ATOM 778 O O . VAL A 1 93 ? -10.179 5.352 0.435 1.00 98.56 93 VAL A O 1
ATOM 781 N N . PHE A 1 94 ? -8.664 4.530 -0.981 1.00 98.69 94 PHE A N 1
ATOM 782 C CA . PHE A 1 94 ? -7.715 4.177 0.072 1.00 98.69 94 PHE A CA 1
ATOM 783 C C . PHE A 1 94 ? -7.208 5.406 0.839 1.00 98.69 94 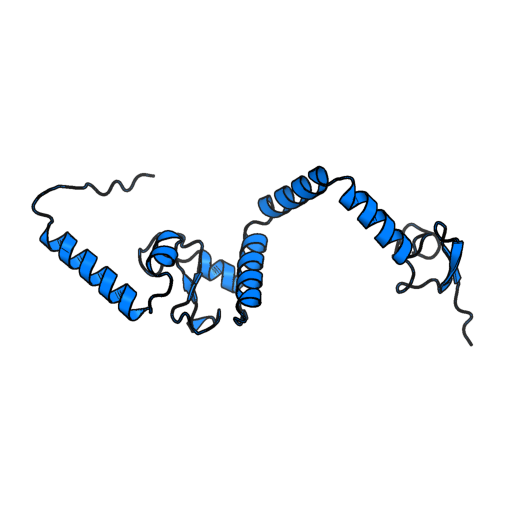PHE A C 1
ATOM 785 O O . PHE A 1 94 ? -7.100 5.348 2.060 1.00 98.69 94 PHE A O 1
ATOM 792 N N . GLU A 1 95 ? -6.867 6.488 0.133 1.00 98.56 95 GLU A N 1
ATOM 793 C CA . GLU A 1 95 ? -6.418 7.745 0.732 1.00 98.56 95 GLU A CA 1
ATOM 794 C C . GLU A 1 95 ? -7.491 8.370 1.622 1.00 98.56 95 GLU A C 1
ATOM 796 O O . GLU A 1 95 ? -7.173 8.762 2.745 1.00 98.56 95 GLU A O 1
ATOM 801 N N . ASP A 1 96 ? -8.729 8.415 1.133 1.00 98.38 96 ASP A N 1
ATOM 802 C CA . ASP A 1 96 ? -9.871 8.969 1.856 1.00 98.38 96 ASP A CA 1
ATOM 803 C C . ASP A 1 96 ? -10.058 8.209 3.181 1.00 98.38 96 ASP A C 1
ATOM 805 O O . ASP A 1 96 ? -9.987 8.811 4.248 1.00 98.38 96 ASP A O 1
ATOM 809 N N . ILE A 1 97 ? -10.109 6.868 3.146 1.00 98.44 97 ILE A N 1
ATOM 810 C CA . ILE A 1 97 ? -10.258 6.044 4.361 1.00 98.44 97 ILE A CA 1
ATOM 811 C C . ILE A 1 97 ? -9.124 6.294 5.367 1.00 98.44 97 ILE A C 1
ATOM 813 O O . ILE A 1 97 ? -9.376 6.438 6.556 1.00 98.44 97 ILE A O 1
ATOM 817 N N . ILE A 1 98 ? -7.854 6.340 4.948 1.00 97.94 98 ILE A N 1
ATOM 818 C CA . ILE A 1 98 ? -6.755 6.491 5.923 1.00 97.94 98 ILE A CA 1
ATOM 819 C C . ILE A 1 98 ? -6.652 7.904 6.517 1.00 97.94 98 ILE A C 1
ATOM 821 O O . ILE A 1 98 ? -5.891 8.087 7.473 1.00 97.94 98 ILE A O 1
ATOM 825 N N . LYS A 1 99 ? -7.342 8.891 5.936 1.00 97.94 99 LYS A N 1
ATOM 826 C CA . LYS A 1 99 ? -7.415 10.270 6.437 1.00 97.94 99 LYS A CA 1
ATOM 827 C C . LYS A 1 99 ? -8.587 10.492 7.388 1.00 97.94 99 LYS A C 1
ATOM 829 O O . LYS A 1 99 ? -8.538 11.452 8.147 1.00 97.94 99 LYS A O 1
ATOM 834 N N . GLU A 1 100 ? -9.580 9.611 7.379 1.00 98.31 100 GLU A N 1
ATOM 835 C CA . GLU A 1 100 ? -10.681 9.659 8.336 1.00 98.31 100 GLU A CA 1
ATOM 836 C C . GLU A 1 100 ? -10.205 9.397 9.780 1.00 98.31 100 GLU A C 1
ATOM 838 O O . GLU A 1 100 ? -9.163 8.751 10.002 1.00 98.31 100 GLU A O 1
ATOM 843 N N . PRO A 1 101 ? -10.974 9.855 10.784 1.00 98.62 101 PRO A N 1
ATOM 844 C CA . PRO A 1 101 ? -10.746 9.498 12.174 1.00 98.62 101 PRO A CA 1
ATOM 845 C C . PRO A 1 101 ? -10.808 7.986 12.402 1.00 98.62 101 PRO A C 1
ATOM 847 O O . PRO A 1 101 ? -11.552 7.257 11.751 1.00 98.62 101 PRO A O 1
ATOM 850 N N . CYS A 1 102 ? -10.036 7.496 13.370 1.00 98.62 102 CYS A N 1
ATOM 851 C CA . CYS A 1 102 ? -10.082 6.091 13.761 1.00 98.62 102 CYS A CA 1
ATOM 852 C C . CYS A 1 102 ? -11.482 5.706 14.262 1.00 98.62 102 CYS A C 1
ATOM 854 O O . CYS A 1 102 ? -11.972 6.283 15.231 1.00 98.62 102 CYS A O 1
ATOM 856 N N . HIS A 1 103 ? -12.056 4.658 13.675 1.00 98.56 103 HIS A N 1
ATOM 857 C CA . HIS A 1 103 ? -13.377 4.115 13.992 1.00 98.56 103 HIS A CA 1
ATOM 858 C C . HIS A 1 103 ? -13.549 3.715 15.465 1.00 98.56 103 HIS A C 1
ATOM 860 O O . HIS A 1 103 ? -14.650 3.768 15.998 1.00 98.56 103 HIS A O 1
ATOM 866 N N . PHE A 1 104 ? -12.467 3.306 16.137 1.00 97.94 104 PHE A N 1
ATOM 867 C CA . PHE A 1 104 ? -12.539 2.805 17.514 1.00 97.94 104 PHE A CA 1
ATOM 868 C C . PHE A 1 104 ? -12.207 3.856 18.574 1.00 97.94 104 PHE A C 1
ATOM 870 O O . PHE A 1 104 ? -12.865 3.898 19.606 1.00 97.94 104 PHE A O 1
ATOM 877 N N . CYS A 1 105 ? -11.178 4.678 18.354 1.00 97.25 105 CYS A N 1
ATOM 878 C CA . CYS A 1 105 ? -10.668 5.604 19.374 1.00 97.25 105 CYS A CA 1
ATOM 879 C C . CYS A 1 105 ? -10.746 7.082 18.978 1.00 97.25 105 CYS A C 1
ATOM 881 O O . CYS A 1 105 ? -10.270 7.931 19.725 1.00 97.25 105 CYS A O 1
ATOM 883 N N . GLY A 1 106 ? -11.255 7.405 17.786 1.00 97.00 106 GLY A N 1
ATOM 884 C CA . GLY A 1 106 ? -11.425 8.787 17.334 1.00 97.00 106 GLY A CA 1
ATOM 885 C C . GLY A 1 106 ? -10.131 9.549 17.025 1.00 97.00 106 GLY A C 1
ATOM 886 O O . GLY A 1 106 ? -10.186 10.751 16.781 1.00 97.00 106 GLY A O 1
ATOM 887 N N . THR A 1 107 ? -8.956 8.900 17.010 1.00 95.31 107 THR A N 1
ATOM 888 C CA . THR A 1 107 ? -7.701 9.555 16.591 1.00 95.31 107 THR A CA 1
ATOM 889 C C . THR A 1 107 ? -7.889 10.199 15.218 1.00 95.31 107 THR A C 1
ATOM 891 O O . THR A 1 107 ? -8.201 9.486 14.268 1.00 95.31 107 THR A O 1
ATOM 894 N N . LYS A 1 108 ? -7.668 11.522 15.121 1.00 94.31 108 LYS A N 1
ATOM 895 C CA . LYS A 1 108 ? -8.030 12.365 13.961 1.00 94.31 108 LYS A CA 1
ATOM 896 C C . LYS A 1 108 ? -7.596 11.809 12.606 1.00 94.31 108 LYS A C 1
ATOM 898 O O . LYS A 1 108 ? -8.339 11.921 11.647 1.00 94.31 108 LYS A O 1
ATOM 903 N N . LEU A 1 109 ? -6.400 11.227 12.541 1.00 92.94 109 LEU A N 1
ATOM 904 C CA . LEU A 1 109 ? -5.900 10.538 11.358 1.00 92.94 109 LEU A CA 1
ATOM 905 C C . LEU A 1 109 ? -5.686 9.073 11.716 1.00 92.94 109 LEU A C 1
ATOM 907 O O . LEU A 1 109 ? -4.739 8.740 12.434 1.00 92.94 109 LEU A O 1
ATOM 911 N N . ALA A 1 110 ? -6.543 8.193 11.202 1.00 96.19 110 ALA A N 1
ATOM 912 C CA . ALA A 1 110 ? -6.370 6.758 11.374 1.00 96.19 110 ALA A CA 1
ATOM 913 C C . ALA A 1 110 ? -5.007 6.305 10.835 1.00 96.19 110 ALA A C 1
ATOM 915 O O . ALA A 1 110 ? -4.250 5.593 11.493 1.00 96.19 110 ALA A O 1
ATOM 916 N N . GLY A 1 111 ? -4.667 6.716 9.613 1.00 96.44 111 GLY A N 1
ATOM 917 C CA . GLY A 1 111 ? -3.442 6.291 8.951 1.00 96.44 111 GLY A CA 1
ATOM 918 C C . GLY A 1 111 ? -3.415 4.789 8.640 1.00 96.44 111 GLY A C 1
ATOM 919 O O . GLY A 1 111 ? -2.348 4.255 8.337 1.00 96.44 111 GLY A O 1
ATOM 920 N N . GLY A 1 112 ? -4.538 4.082 8.691 1.00 97.75 112 GLY A N 1
ATOM 921 C CA . GLY A 1 112 ? -4.612 2.646 8.448 1.00 97.75 112 GLY A CA 1
ATOM 922 C C . GLY A 1 112 ? -6.036 2.180 8.184 1.00 97.75 112 GLY A C 1
ATOM 923 O O . GLY A 1 112 ? -6.978 2.964 8.269 1.00 97.75 112 GLY A O 1
ATOM 924 N N . ILE A 1 113 ? -6.166 0.903 7.823 1.00 98.56 113 ILE A N 1
ATOM 925 C CA . ILE A 1 113 ? -7.450 0.266 7.529 1.00 98.56 113 ILE A CA 1
ATOM 926 C C . ILE A 1 113 ? -7.541 -1.036 8.320 1.00 98.56 113 ILE A C 1
ATOM 928 O O . ILE A 1 113 ? -6.711 -1.929 8.116 1.00 98.56 113 ILE A O 1
ATOM 932 N N . ASP A 1 114 ? -8.561 -1.143 9.168 1.00 98.38 114 ASP A N 1
ATOM 933 C CA . ASP A 1 114 ? -9.008 -2.412 9.744 1.00 98.38 114 ASP A CA 1
ATOM 934 C C . ASP A 1 114 ? -10.066 -3.047 8.834 1.00 98.38 114 ASP A C 1
ATOM 936 O O . ASP A 1 114 ? -10.798 -2.357 8.117 1.00 98.38 114 ASP A O 1
ATOM 940 N N . ARG A 1 115 ? -10.128 -4.377 8.845 1.00 98.00 115 ARG A N 1
ATOM 941 C CA . ARG A 1 115 ? -11.205 -5.118 8.189 1.00 98.00 115 ARG A CA 1
ATOM 942 C C . ARG A 1 115 ? -12.220 -5.485 9.258 1.00 98.00 115 ARG A C 1
ATOM 944 O O . ARG A 1 115 ? -11.873 -6.237 10.171 1.00 98.00 115 ARG A O 1
ATOM 951 N N . LYS A 1 116 ? -13.450 -4.983 9.118 1.00 98.06 116 LYS A N 1
ATOM 952 C CA . LYS A 1 116 ? -14.542 -5.255 10.061 1.00 98.06 116 LYS A CA 1
ATOM 953 C C . LYS A 1 116 ? -14.678 -6.766 10.263 1.00 98.06 116 LYS A C 1
ATOM 955 O O . LYS A 1 116 ? -14.457 -7.267 11.362 1.00 98.06 116 LYS A O 1
ATOM 960 N N . ASP A 1 117 ? -14.882 -7.478 9.161 1.00 97.88 117 ASP A N 1
ATOM 961 C CA . ASP A 1 117 ? -14.789 -8.928 9.069 1.00 97.88 117 ASP A CA 1
ATOM 962 C C . ASP A 1 117 ? -13.416 -9.343 8.512 1.00 97.88 117 ASP A C 1
ATOM 964 O O . ASP A 1 117 ? -13.041 -9.038 7.371 1.00 97.88 117 ASP A O 1
ATOM 968 N N . ASN A 1 118 ? -12.658 -10.064 9.338 1.00 96.44 118 ASN A N 1
ATOM 969 C CA . ASN A 1 118 ? -11.320 -10.553 9.024 1.00 96.44 118 ASN A CA 1
ATOM 970 C C . ASN A 1 118 ? -11.299 -11.697 7.993 1.00 96.44 118 ASN A C 1
ATOM 972 O O . ASN A 1 118 ? -10.231 -11.943 7.415 1.00 96.44 118 ASN A O 1
ATOM 976 N N . SER A 1 119 ? -12.430 -12.362 7.739 1.00 96.25 119 SER A N 1
ATOM 977 C CA . SER A 1 119 ? -12.576 -13.386 6.694 1.00 96.25 119 SER A CA 1
ATOM 978 C C . SER A 1 119 ? -12.726 -12.774 5.294 1.00 96.25 119 SER A C 1
ATOM 980 O O . SER A 1 119 ? -12.351 -13.384 4.294 1.00 96.25 119 SER A O 1
ATOM 982 N N . GLN A 1 120 ? -13.191 -11.524 5.214 1.00 97.62 120 GLN A N 1
ATOM 983 C CA . GLN A 1 120 ? -13.392 -10.800 3.962 1.00 97.62 120 GLN A CA 1
ATOM 984 C C . GLN A 1 120 ? -12.157 -9.976 3.547 1.00 97.62 120 GLN A C 1
ATOM 986 O O . GLN A 1 120 ? -11.246 -9.677 4.328 1.00 97.62 120 GLN A O 1
ATOM 991 N N . GLY A 1 121 ? -12.109 -9.591 2.268 1.00 98.12 121 GLY A N 1
ATOM 992 C CA . GLY A 1 121 ? -11.071 -8.711 1.725 1.00 98.12 121 GLY A CA 1
ATOM 993 C C . GLY A 1 121 ? -11.311 -7.224 2.003 1.00 98.12 121 GLY A C 1
ATOM 994 O O . GLY A 1 121 ? -12.133 -6.836 2.831 1.00 98.12 121 GLY A O 1
ATOM 995 N N . TYR A 1 122 ? -10.594 -6.370 1.274 1.00 98.50 122 TYR A N 1
ATOM 996 C CA . TYR A 1 122 ? -10.672 -4.909 1.386 1.00 98.50 122 TYR A CA 1
ATOM 997 C C . TYR A 1 122 ? -11.815 -4.337 0.534 1.00 98.50 122 TYR A C 1
ATOM 999 O O . TYR A 1 122 ? -11.600 -3.546 -0.384 1.00 98.50 122 TYR A O 1
ATOM 1007 N N . LEU A 1 123 ? -13.038 -4.799 0.791 1.00 98.50 123 LEU A N 1
ATOM 1008 C CA . LEU A 1 123 ? -14.252 -4.224 0.210 1.00 98.50 123 LEU A CA 1
ATOM 1009 C C . LEU A 1 123 ? -14.568 -2.906 0.919 1.00 98.50 123 LEU A C 1
ATOM 1011 O O . LEU A 1 123 ? -14.397 -2.836 2.129 1.00 98.50 123 LEU A O 1
ATOM 1015 N N . ILE A 1 124 ? -15.089 -1.901 0.206 1.00 98.00 124 ILE A N 1
ATOM 1016 C CA . ILE A 1 124 ? -15.395 -0.576 0.788 1.00 98.00 124 ILE A CA 1
ATOM 1017 C C . ILE A 1 124 ? -16.226 -0.714 2.073 1.00 98.00 124 ILE A C 1
ATOM 1019 O O . ILE A 1 124 ? -15.832 -0.205 3.113 1.00 98.00 124 ILE A O 1
ATOM 1023 N N . LYS A 1 125 ? -17.300 -1.515 2.034 1.00 97.88 125 LYS A N 1
ATOM 1024 C CA . LYS A 1 125 ? -18.173 -1.794 3.190 1.00 97.88 125 LYS A CA 1
ATOM 1025 C C . LYS A 1 125 ? -17.510 -2.553 4.351 1.00 97.88 125 LYS A C 1
ATOM 1027 O O . LYS A 1 125 ? -18.066 -2.601 5.440 1.00 97.88 125 LYS A O 1
ATOM 1032 N N . ASN A 1 126 ? -16.368 -3.195 4.106 1.00 98.56 126 ASN A N 1
ATOM 1033 C CA . ASN A 1 126 ? -15.621 -3.972 5.096 1.00 98.56 126 ASN A CA 1
ATOM 1034 C C . ASN A 1 126 ? -14.394 -3.214 5.633 1.00 98.56 126 ASN A C 1
ATOM 1036 O O . ASN A 1 126 ? -13.723 -3.699 6.539 1.00 98.56 126 ASN A O 1
ATOM 1040 N N . CYS A 1 127 ? -14.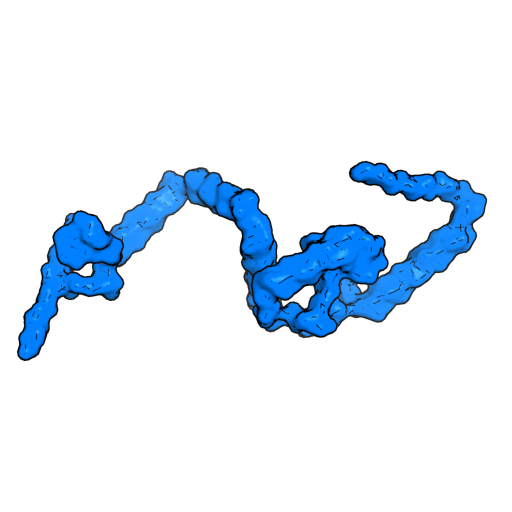059 -2.057 5.062 1.00 98.50 127 CYS A N 1
ATOM 1041 C CA . CYS A 1 127 ? -12.892 -1.275 5.444 1.00 98.50 127 CYS A CA 1
ATOM 1042 C C . CYS A 1 127 ? -13.283 -0.183 6.434 1.00 98.50 127 CYS A C 1
ATOM 1044 O O . CYS A 1 127 ? -14.068 0.700 6.105 1.00 98.50 127 CYS A O 1
ATOM 1046 N N . LEU A 1 128 ? -12.685 -0.223 7.621 1.00 98.38 128 LEU A N 1
ATOM 1047 C CA . LEU A 1 128 ? -12.845 0.800 8.647 1.00 98.38 128 LEU A CA 1
ATOM 1048 C C . LEU A 1 128 ? -11.560 1.628 8.753 1.00 98.38 128 LEU A C 1
ATOM 1050 O O . LEU A 1 128 ? -10.470 1.039 8.774 1.00 98.38 128 LEU A O 1
ATOM 1054 N N . PRO A 1 129 ? -11.646 2.966 8.858 1.00 98.56 129 PRO A N 1
ATOM 1055 C CA . PRO A 1 129 ? -10.485 3.778 9.189 1.00 98.56 129 PRO A CA 1
ATOM 1056 C C . PRO A 1 129 ? -9.986 3.371 10.576 1.00 98.56 129 PRO A C 1
ATOM 1058 O O . PRO A 1 129 ? -10.727 3.417 11.554 1.00 98.56 129 PRO A O 1
ATOM 1061 N N . CYS A 1 130 ? -8.744 2.906 10.687 1.00 98.56 130 CYS A N 1
ATOM 1062 C CA . CYS A 1 130 ? -8.237 2.386 11.955 1.00 98.56 130 CYS A CA 1
ATOM 1063 C C . CYS A 1 130 ? -6.766 2.725 12.189 1.00 98.56 130 CYS A C 1
ATOM 1065 O O . CYS A 1 130 ? -5.911 2.504 11.326 1.00 98.56 130 CYS A O 1
ATOM 1067 N N . CYS A 1 131 ? -6.464 3.242 13.381 1.00 98.38 131 CYS A N 1
ATOM 1068 C CA . CYS A 1 131 ? -5.096 3.512 13.794 1.00 98.38 131 CYS A CA 1
ATOM 1069 C C . CYS A 1 131 ? -4.330 2.224 14.103 1.00 98.38 131 CYS A C 1
ATOM 1071 O O . CYS A 1 131 ? -4.903 1.179 14.410 1.00 98.38 131 CYS A O 1
ATOM 1073 N N . GLN A 1 132 ? -2.999 2.297 14.047 1.00 97.62 132 GLN A N 1
ATOM 1074 C CA . GLN A 1 132 ? -2.142 1.130 14.280 1.00 97.62 132 GLN A CA 1
ATOM 1075 C C . GLN A 1 132 ? -2.345 0.487 15.661 1.00 97.62 132 GLN A C 1
ATOM 1077 O O . GLN A 1 132 ? -2.162 -0.722 15.791 1.00 97.62 132 GLN A O 1
ATOM 1082 N N . TYR A 1 133 ? -2.729 1.275 16.670 1.00 98.06 133 TYR A N 1
ATOM 1083 C CA . TYR A 1 133 ? -2.939 0.798 18.035 1.00 98.06 133 TYR A CA 1
ATOM 1084 C C . TYR A 1 133 ? -4.226 -0.022 18.138 1.00 98.06 133 TYR A C 1
ATOM 1086 O O . TYR A 1 133 ? -4.172 -1.178 18.551 1.00 98.06 133 TYR A O 1
ATOM 1094 N N . CYS A 1 134 ? -5.356 0.519 17.672 1.00 98.38 134 CYS A N 1
ATOM 1095 C CA . CYS A 1 134 ? -6.633 -0.196 17.662 1.00 98.38 134 CYS A CA 1
ATOM 1096 C C . CYS A 1 134 ? -6.599 -1.416 16.739 1.00 98.38 134 CYS A C 1
ATOM 1098 O O . CYS A 1 134 ? -7.037 -2.490 17.139 1.00 98.38 134 CYS A O 1
ATOM 1100 N N . ASN A 1 135 ? -6.005 -1.295 15.547 1.00 97.88 135 ASN A N 1
ATOM 1101 C CA . ASN A 1 135 ? -5.885 -2.415 14.611 1.00 97.88 135 ASN A CA 1
ATOM 1102 C C . ASN A 1 135 ? -5.060 -3.568 15.212 1.00 97.88 135 ASN A C 1
ATOM 1104 O O . ASN A 1 135 ? -5.387 -4.740 15.037 1.00 97.88 135 ASN A O 1
ATOM 1108 N N . ARG A 1 136 ? -3.997 -3.243 15.962 1.00 97.88 136 ARG A N 1
ATOM 1109 C CA . ARG A 1 136 ? -3.201 -4.241 16.687 1.00 97.88 136 ARG A CA 1
ATOM 1110 C C . ARG A 1 136 ? -3.952 -4.824 17.883 1.00 97.88 136 ARG A C 1
ATOM 1112 O O . ARG A 1 136 ? -3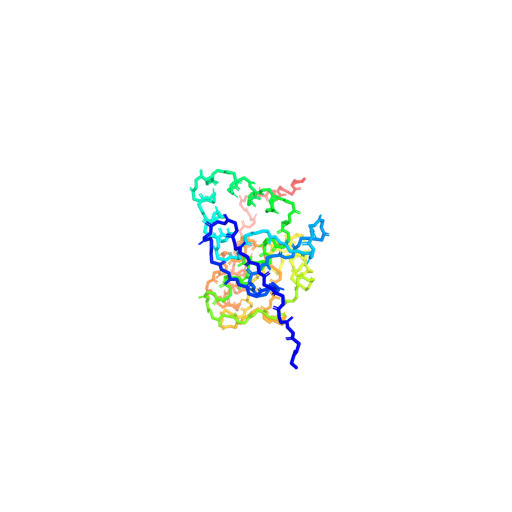.805 -6.012 18.128 1.00 97.88 136 ARG A O 1
ATOM 1119 N N . ALA A 1 137 ? -4.728 -4.023 18.610 1.00 97.81 137 ALA A N 1
ATOM 1120 C CA . ALA A 1 137 ? -5.514 -4.495 19.749 1.00 97.81 137 ALA A CA 1
ATOM 1121 C C . ALA A 1 137 ? -6.637 -5.458 19.319 1.00 97.81 137 ALA A C 1
ATOM 1123 O O . ALA A 1 137 ? -6.829 -6.498 19.954 1.00 97.81 137 ALA A O 1
ATOM 1124 N N . LYS A 1 138 ? -7.316 -5.167 18.200 1.00 98.06 138 LYS A N 1
ATOM 1125 C CA . LYS A 1 138 ? -8.298 -6.074 17.588 1.00 98.06 138 LYS A CA 1
ATOM 1126 C C . LYS A 1 138 ? -7.641 -7.367 17.114 1.00 98.06 138 LYS A C 1
ATOM 1128 O O . LYS A 1 138 ? -8.109 -8.454 17.445 1.00 98.06 138 LYS A O 1
ATOM 1133 N N . TYR A 1 139 ? -6.529 -7.251 16.383 1.00 95.62 139 TYR A N 1
ATOM 1134 C CA . TYR A 1 139 ? -5.788 -8.379 15.820 1.00 95.62 139 TYR A CA 1
ATOM 1135 C C . TYR A 1 139 ? -6.710 -9.327 15.026 1.00 95.62 139 TYR A C 1
ATOM 1137 O O . TYR A 1 139 ? -7.236 -8.952 13.975 1.00 95.62 139 TYR A O 1
ATOM 1145 N N . THR A 1 140 ? -6.915 -10.548 15.515 1.00 95.69 140 THR A N 1
ATOM 1146 C CA . THR A 1 140 ? -7.757 -11.573 14.889 1.00 95.69 140 THR A CA 1
ATOM 1147 C C . THR A 1 140 ? -9.178 -11.620 15.437 1.00 95.69 140 THR A C 1
ATOM 1149 O O . THR A 1 140 ? -9.991 -12.316 14.835 1.00 95.69 140 THR A O 1
ATOM 1152 N N . ARG A 1 141 ? -9.496 -10.883 16.513 1.00 97.56 141 ARG A N 1
ATOM 1153 C CA . ARG A 1 141 ? -10.850 -10.840 17.087 1.00 97.56 141 ARG A CA 1
ATOM 1154 C C . ARG A 1 141 ? -11.864 -10.352 16.055 1.00 97.56 141 ARG A C 1
ATOM 1156 O O . ARG A 1 141 ? -11.534 -9.548 15.164 1.00 97.56 141 ARG A O 1
ATOM 1163 N N . SER A 1 142 ? -13.092 -10.837 16.190 1.00 98.00 142 SER A N 1
ATOM 1164 C CA . SER A 1 142 ? -14.243 -10.292 15.476 1.00 98.00 142 SER A CA 1
ATOM 1165 C C . SER A 1 142 ? -14.464 -8.826 15.854 1.00 98.00 142 SER A C 1
ATOM 1167 O O . SER A 1 142 ? -13.858 -8.282 16.786 1.00 98.00 142 SER A O 1
ATOM 1169 N N . TYR A 1 143 ? -15.288 -8.143 15.068 1.00 98.12 143 TYR A N 1
ATOM 1170 C CA . TYR A 1 143 ? -15.634 -6.759 15.358 1.00 98.12 143 TYR A CA 1
ATOM 1171 C C . TYR A 1 143 ? -16.406 -6.664 16.680 1.00 98.12 143 TYR A C 1
ATOM 1173 O O . TYR A 1 143 ? -16.123 -5.787 17.492 1.00 98.12 143 TYR A O 1
ATOM 1181 N N . GLU A 1 144 ? -17.320 -7.600 16.901 1.00 98.25 144 GLU A N 1
ATOM 1182 C CA . GLU A 1 144 ? -18.221 -7.686 18.044 1.00 98.25 144 GLU A CA 1
ATOM 1183 C C . GLU A 1 144 ? -17.440 -7.957 19.337 1.00 98.25 144 GLU A C 1
ATOM 1185 O O . GLU A 1 144 ? -17.491 -7.133 20.246 1.00 98.25 144 GLU A O 1
ATOM 1190 N N . GLU A 1 145 ? -16.595 -8.995 19.374 1.00 98.19 145 GLU A N 1
ATOM 1191 C CA . GLU A 1 145 ? -15.750 -9.302 20.546 1.00 98.19 145 GLU A CA 1
ATOM 1192 C C . GLU A 1 145 ? -14.844 -8.122 20.929 1.00 98.19 145 GLU A C 1
ATOM 1194 O O . GLU A 1 145 ? -14.590 -7.853 22.104 1.00 98.19 145 GLU A O 1
ATOM 1199 N N . PHE A 1 146 ? -14.310 -7.405 19.935 1.00 98.38 146 PHE A N 1
ATOM 1200 C CA . PHE A 1 146 ? -13.451 -6.257 20.208 1.00 98.38 146 PHE A CA 1
ATOM 1201 C C . PHE A 1 146 ? -14.240 -5.053 20.731 1.00 98.38 146 PHE A C 1
ATOM 1203 O O . PHE A 1 146 ? -13.735 -4.321 21.583 1.00 98.38 146 PHE A O 1
ATOM 1210 N N . ARG A 1 147 ? -15.470 -4.846 20.250 1.00 98.25 147 ARG A N 1
ATOM 1211 C CA . ARG A 1 147 ? -16.379 -3.813 20.761 1.00 98.25 147 ARG A CA 1
ATOM 1212 C C . ARG A 1 147 ? -16.787 -4.104 22.202 1.00 98.25 147 ARG A C 1
ATOM 1214 O O . ARG A 1 147 ? -16.644 -3.216 23.034 1.00 98.25 147 ARG A O 1
ATOM 1221 N N . GLU A 1 148 ? -17.169 -5.339 22.506 1.00 98.38 148 GLU A N 1
ATOM 1222 C CA . GLU A 1 148 ? -17.488 -5.775 23.871 1.00 98.38 148 GLU A CA 1
ATOM 1223 C C . GLU A 1 148 ? -16.306 -5.562 24.821 1.00 98.38 148 GLU A C 1
ATOM 1225 O O . GLU A 1 148 ? -16.469 -5.032 25.919 1.00 98.38 148 GLU A O 1
ATOM 1230 N N . TRP A 1 149 ? -15.089 -5.894 24.381 1.00 98.06 149 TRP A N 1
ATOM 1231 C CA . TRP A 1 149 ? -13.882 -5.643 25.167 1.00 98.06 149 TRP A CA 1
ATOM 1232 C C . TRP A 1 149 ? -13.638 -4.148 25.428 1.00 98.06 149 TRP A C 1
ATOM 1234 O O . TRP A 1 149 ? -13.259 -3.768 26.536 1.00 98.06 149 TRP A O 1
ATOM 1244 N N . ILE A 1 150 ? -13.872 -3.280 24.436 1.00 97.62 150 ILE A N 1
ATOM 1245 C CA . ILE A 1 150 ? -13.789 -1.822 24.622 1.00 97.62 150 ILE A CA 1
ATOM 1246 C C . ILE A 1 150 ? -14.823 -1.353 25.651 1.00 97.62 150 ILE A C 1
ATOM 1248 O O . ILE A 1 150 ? -14.479 -0.577 26.544 1.00 97.62 150 ILE A O 1
ATOM 1252 N N . ASP A 1 151 ? -16.061 -1.831 25.555 1.00 96.56 151 ASP A N 1
ATOM 1253 C CA . ASP A 1 151 ? -17.142 -1.430 26.454 1.00 96.56 151 ASP A CA 1
ATOM 1254 C C . ASP A 1 151 ? -16.851 -1.882 27.900 1.00 96.56 151 ASP A C 1
ATOM 1256 O O . ASP A 1 151 ? -17.003 -1.094 28.838 1.00 96.56 151 ASP A O 1
ATOM 1260 N N . GLN A 1 152 ? -16.302 -3.089 28.088 1.00 96.88 152 GLN A N 1
ATOM 1261 C CA . GLN A 1 152 ? -15.813 -3.571 29.388 1.00 96.88 152 GLN A CA 1
ATOM 1262 C C . GLN A 1 152 ? -14.702 -2.683 29.964 1.00 96.88 152 GLN A C 1
ATOM 1264 O O . GLN A 1 152 ? -14.728 -2.347 31.150 1.00 96.88 152 GLN A O 1
ATOM 1269 N N . LEU A 1 153 ? -13.730 -2.274 29.138 1.00 95.00 153 LEU A N 1
ATOM 1270 C CA . LEU A 1 153 ? -12.664 -1.369 29.568 1.00 95.00 153 LEU A CA 1
ATOM 1271 C C . LEU A 1 153 ? -13.216 -0.014 30.013 1.00 95.00 153 LEU A C 1
ATOM 1273 O O . LEU A 1 153 ? -12.817 0.482 31.066 1.00 95.00 153 LEU A O 1
ATOM 1277 N N . ILE A 1 154 ? -14.117 0.583 29.230 1.00 93.75 154 ILE A N 1
ATOM 1278 C CA . ILE A 1 154 ? -14.736 1.875 29.554 1.00 93.75 154 ILE A CA 1
ATOM 1279 C C . ILE A 1 154 ? -15.513 1.762 30.864 1.00 93.75 154 ILE A C 1
ATOM 1281 O O . ILE A 1 154 ? -15.320 2.591 31.753 1.00 93.75 154 ILE A O 1
ATOM 1285 N N . HIS A 1 155 ? -16.328 0.717 31.013 1.00 94.00 155 HIS A N 1
ATOM 1286 C CA . HIS A 1 155 ? -17.101 0.468 32.224 1.00 94.00 155 HIS A CA 1
ATOM 1287 C C . HIS A 1 155 ? -16.193 0.352 33.456 1.00 94.00 155 HIS A C 1
ATOM 1289 O O . HIS A 1 155 ? -16.337 1.130 34.401 1.00 94.00 155 HIS A O 1
ATOM 1295 N N . TYR A 1 156 ? -15.181 -0.521 33.408 1.00 92.81 156 TYR A N 1
ATOM 1296 C CA . TYR A 1 156 ? -14.233 -0.702 34.508 1.00 92.81 156 TYR A CA 1
ATOM 1297 C C . TYR A 1 156 ? -13.476 0.590 34.842 1.00 92.81 156 TYR A C 1
ATOM 1299 O O . TYR A 1 156 ? -13.326 0.932 36.012 1.00 92.81 156 TYR A O 1
ATOM 1307 N N . GLN A 1 157 ? -13.008 1.344 33.842 1.00 91.81 157 GLN A N 1
ATOM 1308 C CA . GLN A 1 157 ? -12.326 2.618 34.095 1.00 91.81 157 GLN A CA 1
ATOM 1309 C C . GLN A 1 157 ? -13.277 3.656 34.696 1.00 91.81 157 GLN A C 1
ATOM 1311 O O . GLN A 1 157 ? -12.866 4.349 35.621 1.00 91.81 157 GLN A O 1
ATOM 1316 N N . SER A 1 158 ? -14.534 3.727 34.240 1.00 90.69 158 SER A N 1
ATOM 1317 C CA . SER A 1 158 ? -15.537 4.671 34.756 1.00 90.69 158 SER A CA 1
ATOM 1318 C C . SER A 1 158 ? -15.900 4.424 36.223 1.00 90.69 158 SER A C 1
ATOM 1320 O O . SER A 1 158 ? -16.035 5.374 36.990 1.00 90.69 158 SER A O 1
ATOM 1322 N N . MET A 1 159 ? -15.963 3.158 36.645 1.00 87.44 159 MET A N 1
ATOM 1323 C CA . MET A 1 159 ? -16.207 2.788 38.043 1.00 87.44 159 MET A CA 1
ATOM 1324 C C . MET A 1 159 ? -14.999 3.055 38.950 1.00 87.44 159 MET A C 1
ATOM 1326 O O . MET A 1 159 ? -15.158 3.251 40.150 1.00 87.44 159 MET A O 1
ATOM 1330 N N . ASN A 1 160 ? -13.788 3.099 38.387 1.00 76.75 160 ASN A N 1
ATOM 1331 C CA . ASN A 1 160 ? -12.539 3.277 39.131 1.00 76.75 160 ASN A CA 1
ATOM 1332 C C . ASN A 1 160 ? -12.020 4.732 39.159 1.00 76.75 160 ASN A C 1
ATOM 1334 O O . ASN A 1 160 ? -10.914 4.980 39.648 1.00 76.75 160 ASN A O 1
ATOM 1338 N N . ILE A 1 161 ? -12.811 5.709 38.689 1.00 62.94 161 ILE A N 1
ATOM 1339 C CA . ILE A 1 161 ? -12.449 7.145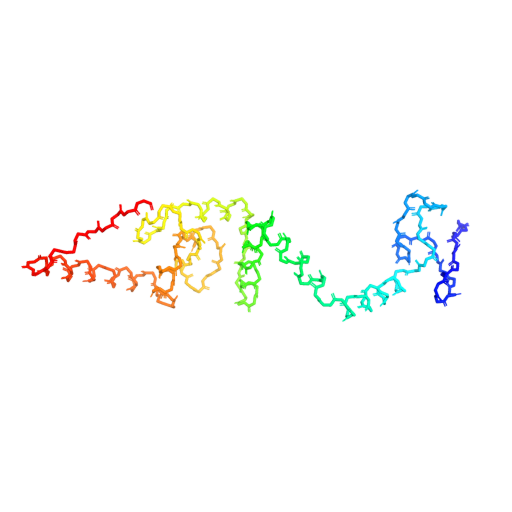 38.663 1.00 62.94 161 ILE A CA 1
ATOM 1340 C C . ILE A 1 161 ? -12.201 7.719 40.076 1.00 62.94 161 ILE A C 1
ATOM 1342 O O . ILE A 1 161 ? -11.511 8.726 40.216 1.00 62.94 161 ILE A O 1
ATOM 1346 N N . GLY A 1 162 ? -12.654 7.048 41.140 1.00 56.41 162 GLY A N 1
ATOM 1347 C CA . GLY A 1 162 ? -12.481 7.495 42.526 1.00 56.41 162 GLY A CA 1
ATOM 1348 C C . GLY A 1 162 ? -11.066 7.425 43.122 1.00 56.41 162 GLY A C 1
ATOM 1349 O O . GLY A 1 162 ? -10.912 7.836 44.266 1.00 56.41 162 GLY A O 1
ATOM 1350 N N . THR A 1 163 ? -10.031 6.916 42.429 1.00 54.56 163 THR A N 1
ATOM 1351 C CA . THR A 1 163 ? -8.711 6.721 43.084 1.00 54.56 163 THR A CA 1
ATOM 1352 C C . THR A 1 163 ? -7.487 7.363 42.442 1.00 54.56 163 THR A C 1
ATOM 1354 O O . THR A 1 163 ? -6.530 7.585 43.179 1.00 54.56 163 THR A O 1
ATOM 1357 N N . LYS A 1 164 ? -7.446 7.727 41.151 1.00 53.31 164 LYS A N 1
ATOM 1358 C CA . LYS A 1 164 ? -6.296 8.474 40.586 1.00 53.31 164 LYS A CA 1
ATOM 1359 C C . LYS A 1 164 ? -6.717 9.341 39.403 1.00 53.31 164 LYS A C 1
ATOM 1361 O O . LYS A 1 164 ? -7.017 8.814 38.333 1.00 53.31 164 LYS A O 1
ATOM 1366 N N . SER A 1 165 ? -6.654 10.665 39.559 1.00 50.12 165 SER A N 1
ATOM 1367 C CA . SER A 1 165 ? -6.778 11.615 38.451 1.00 50.12 165 SER A CA 1
ATOM 1368 C C . SER A 1 165 ? -5.633 11.395 37.456 1.00 50.12 165 SER A C 1
ATOM 1370 O O . SER A 1 165 ? -4.522 11.899 37.625 1.00 50.12 165 SER A O 1
ATOM 1372 N N . ARG A 1 166 ? -5.876 10.627 36.396 1.00 58.97 166 ARG A N 1
ATOM 1373 C CA . ARG A 1 166 ? -5.049 10.712 35.194 1.00 58.97 166 ARG A CA 1
ATOM 1374 C C . ARG A 1 166 ? -5.614 11.858 34.383 1.00 58.97 166 ARG A C 1
ATOM 1376 O O . ARG A 1 166 ? -6.591 11.678 33.665 1.00 58.97 166 ARG A O 1
ATOM 1383 N N . THR A 1 167 ? -5.030 13.041 34.544 1.00 52.53 167 THR A N 1
ATOM 1384 C CA . THR A 1 167 ? -5.246 14.127 33.593 1.00 52.53 167 THR A CA 1
ATOM 1385 C C . THR A 1 167 ? -4.912 13.571 32.208 1.00 52.53 167 THR A C 1
ATOM 1387 O O . THR A 1 167 ? -3.793 13.091 31.990 1.00 52.53 167 THR A O 1
ATOM 1390 N N . PRO A 1 168 ? -5.875 13.523 31.273 1.00 49.81 168 PRO A N 1
ATOM 1391 C CA . PRO A 1 168 ? -5.559 13.135 29.921 1.00 49.81 168 PRO A CA 1
ATOM 1392 C C . PRO A 1 168 ? -4.741 14.278 29.352 1.00 49.81 168 PRO A C 1
ATOM 1394 O O . PRO A 1 168 ? -5.230 15.381 29.114 1.00 49.81 168 PRO A O 1
ATOM 1397 N N . ASN A 1 169 ? -3.449 14.011 29.229 1.00 42.06 169 ASN A N 1
ATOM 1398 C CA . ASN A 1 169 ? -2.511 14.954 28.688 1.00 42.06 169 ASN A CA 1
ATOM 1399 C C . ASN A 1 169 ? -2.696 15.006 27.171 1.00 42.06 169 ASN A C 1
ATOM 1401 O O . ASN A 1 169 ? -2.000 14.335 26.410 1.00 42.06 169 ASN A O 1
ATOM 1405 N N . PHE A 1 170 ? -3.715 15.743 26.742 1.00 47.25 170 PHE A N 1
ATOM 1406 C CA . PHE A 1 170 ? -3.953 16.075 25.348 1.00 47.25 170 PHE A CA 1
ATOM 1407 C C . PHE A 1 170 ? -2.962 17.173 24.928 1.00 47.25 170 PHE A C 1
ATOM 1409 O O . PHE A 1 170 ? -3.365 18.303 24.670 1.00 47.25 170 PHE A O 1
ATOM 1416 N N . TYR A 1 171 ? -1.657 16.889 24.912 1.00 46.06 171 TYR A N 1
ATOM 1417 C CA . TYR A 1 171 ? -0.687 17.842 24.367 1.00 46.06 171 TYR A CA 1
ATOM 1418 C C . TYR A 1 171 ? -0.586 17.719 22.842 1.00 46.06 171 TYR A C 1
ATOM 1420 O O . TYR A 1 171 ? -0.432 16.617 22.318 1.00 46.06 171 TYR A O 1
ATOM 1428 N N . THR A 1 172 ? -0.695 18.896 22.207 1.00 40.44 172 THR A N 1
ATOM 1429 C CA . THR A 1 172 ? 0.114 19.430 21.087 1.00 40.44 172 THR A CA 1
ATOM 1430 C C . THR A 1 172 ? 0.380 18.540 19.878 1.00 40.44 172 THR A C 1
ATOM 1432 O O . THR A 1 172 ? 1.125 17.546 20.015 1.00 40.44 172 THR A O 1
#

Organism: NCBI:txid412755

Radius of gyration: 27.06 Å; Cα contacts (8 Å, |Δi|>4): 184; chains: 1; bounding box: 45×34×92 Å

Solvent-accessible surface area (backbone atoms only — not comparable to full-atom values): 9920 Å² total; per-residue (Å²): 132,86,81,78,59,66,44,59,17,74,74,84,63,52,73,41,61,69,41,78,90,41,22,47,79,31,81,92,36,83,91,34,34,48,64,41,33,44,70,62,50,51,54,50,51,49,52,51,49,73,75,34,55,65,64,54,49,53,50,51,52,50,49,40,72,77,31,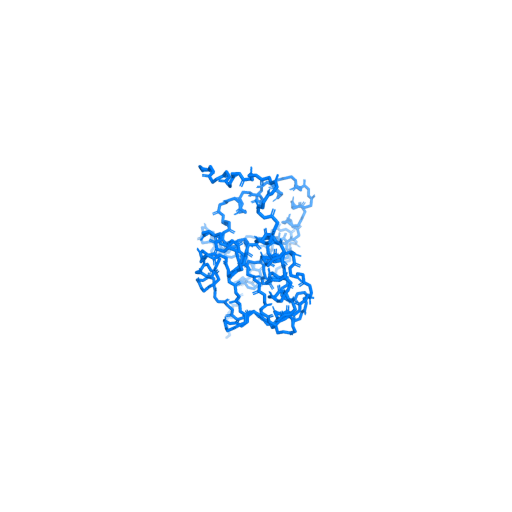55,67,65,45,52,54,48,52,52,51,50,56,29,55,78,70,76,32,56,67,81,62,49,74,64,60,49,50,54,40,24,54,34,44,11,74,86,78,59,45,65,60,10,70,28,72,33,50,49,50,79,91,55,36,47,45,76,96,30,50,38,24,19,26,73,66,60,44,58,71,38,62,87,53,51,53,62,63,41,49,53,52,50,52,51,51,52,51,56,51,66,75,53,59,87,78,65,90,73,74,79,80,83,73,132

pLDDT: mean 92.73, std 12.75, range [40.44, 98.69]

Sequence (172 aa):
MSKKITRKCSRCKIVKELCAKNFSQDKGRKFGFAYWCKPCARKANKKWTDNNPESNRARALRWKRNNPLKHKYKEYKHSAKRRGLVFPLTIKVFEDIIKEPCHFCGTKLAGGIDRKDNSQGYLIKNCLPCCQYCNRAKYTRSYEEFREWIDQLIHYQSMNIGTKSRTPNFYT